Protein AF-0000000087419014 (afdb_homodimer)

Secondary structure (DSSP, 8-state):
----------TTTHHHHHHHHHHHHHHHHHHHHHHHHHHHHHTTT-HHHHHHHHHHIIIIIIHHHHHHHHHHHHHHHHHT-/----------TTTHHHHHHHHHHHHHHHHHHHHHHHHHHHHHHTT-HHHHHHHHHHIIIIIIHHHHHHHHHHHHHHHHHT-

Sequence (162 aa):
MSLEQDLPPSSHEERPEILRRLAHEIKSHLGVVTMGMQALKLVREDPDEFAEIHKSIEKEGVEPLKAIVAQIVDLALSETDMSLEQDLPPSSHEERPEILRRLAHEIKSHLGVVTMGMQALKLVREDPDEFAEIHKSIEKEGVEPLKAIVAQIVDLALSETD

Radius of gyration: 20.66 Å; Cα contacts (8 Å, |Δi|>4): 130; chains: 2; bounding box: 50×68×43 Å

pLDDT: mean 83.28, std 19.82, range [31.19, 98.38]

Organism: NCBI:txid2527985

Nearest PDB structures (foldseek):
  6fbv-assembly1_D  TM=4.326E-01  e=8.475E+00  Mycobacterium tuberculosis H37Rv
  6fbv-assembly1_D  TM=4.323E-01  e=5.334E+00  Mycobacterium tuberculosis H37Rv

Foldseek 3Di:
DPPPVPPDPPLPVCVVVVVVVLVVQLVVLVVLLVVLVVVLVVCVPPVVVNVVSVVCNVPRRVVVNVVSVVVVVVSVVVVVD/DPPPVPPDPPPVVCVVVVVVVLVVQLVVLVVLLVVLVVVLVVCVPPVVVNVVSVVCNVPRRVVVNVVSVVVNVVSVVVVVD

Structure (mmCIF, N/CA/C/O backbone):
data_AF-0000000087419014-model_v1
#
loop_
_entity.id
_entity.type
_entity.pdbx_description
1 polymer 'Signal transduction histidine kinase dimerisation/phosphoacceptor domain-containing protein'
#
loop_
_atom_site.group_PDB
_atom_site.id
_atom_site.type_symbol
_atom_site.label_atom_id
_atom_site.label_alt_id
_atom_site.label_comp_id
_atom_site.label_asym_id
_atom_site.label_entity_id
_atom_site.label_seq_id
_atom_site.pdbx_PDB_ins_code
_atom_site.Cartn_x
_atom_site.Cartn_y
_atom_site.Cartn_z
_atom_site.occupancy
_atom_site.B_iso_or_equiv
_atom_site.auth_seq_id
_atom_site.auth_comp_id
_atom_site.auth_asym_id
_atom_site.auth_atom_id
_atom_site.pdbx_PDB_model_num
ATOM 1 N N . MET A 1 1 ? -26.766 34.781 27.75 1 31.19 1 MET A N 1
ATOM 2 C CA . MET A 1 1 ? -26.328 33.469 27.266 1 31.19 1 MET A CA 1
ATOM 3 C C . MET A 1 1 ? -25.234 33.625 26.203 1 31.19 1 MET A C 1
ATOM 5 O O . MET A 1 1 ? -25.453 34.25 25.172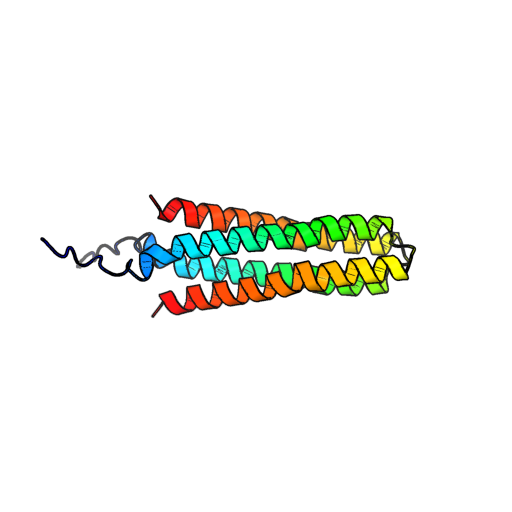 1 31.19 1 MET A O 1
ATOM 9 N N . SER A 1 2 ? -23.938 33.781 26.484 1 35.72 2 SER A N 1
ATOM 10 C CA . SER A 1 2 ? -22.797 34.156 25.672 1 35.72 2 SER A CA 1
ATOM 11 C C . SER A 1 2 ? -22.547 33.188 24.547 1 35.72 2 SER A C 1
ATOM 13 O O . SER A 1 2 ? -22.391 31.984 24.781 1 35.72 2 SER A O 1
ATOM 15 N N . LEU A 1 3 ? -23.156 33.344 23.359 1 35.12 3 LEU A N 1
ATOM 16 C CA . LEU A 1 3 ? -22.984 32.594 22.109 1 35.12 3 LEU A CA 1
ATOM 17 C C . LEU A 1 3 ? -21.5 32.406 21.797 1 35.12 3 LEU A C 1
ATOM 19 O O . LEU A 1 3 ? -20.859 33.344 21.281 1 35.12 3 LEU A O 1
ATOM 23 N N . GLU A 1 4 ? -20.734 31.953 22.719 1 41 4 GLU A N 1
ATOM 24 C CA . GLU A 1 4 ? -19.375 31.594 22.328 1 41 4 GLU A CA 1
ATOM 25 C C . GLU A 1 4 ? -19.344 30.969 20.938 1 41 4 GLU A C 1
ATOM 27 O O . GLU A 1 4 ? -20.047 29.984 20.688 1 41 4 GLU A O 1
ATOM 32 N N . GLN A 1 5 ? -19.297 31.719 19.891 1 41.72 5 GLN A N 1
ATOM 33 C CA . GLN A 1 5 ? -19.094 31.359 18.5 1 41.72 5 GLN A CA 1
ATOM 34 C C . GLN A 1 5 ? -18.062 30.234 18.359 1 41.72 5 GLN A C 1
ATOM 36 O O . GLN A 1 5 ? -16.938 30.359 18.844 1 41.72 5 GLN A O 1
ATOM 41 N N . ASP A 1 6 ? -18.422 29.047 18.719 1 39.19 6 ASP A N 1
ATOM 42 C CA . ASP A 1 6 ? -17.578 27.906 18.359 1 39.19 6 ASP A CA 1
ATOM 43 C C . ASP A 1 6 ? -16.859 28.141 17.047 1 39.19 6 ASP A C 1
ATOM 45 O O . ASP A 1 6 ? -17.5 28.234 15.984 1 39.19 6 ASP A O 1
ATOM 49 N N . LEU A 1 7 ? -15.875 29 16.938 1 45.31 7 LEU A N 1
ATOM 50 C CA . LEU A 1 7 ? -15.031 29.156 15.758 1 45.31 7 LEU A CA 1
ATOM 51 C C . LEU A 1 7 ? -14.789 27.812 15.07 1 45.31 7 LEU A C 1
ATOM 53 O O . LEU A 1 7 ? -14.539 26.812 15.742 1 45.31 7 LEU A O 1
ATOM 57 N N . PRO A 1 8 ? -15.195 27.562 13.828 1 48.34 8 PRO A N 1
ATOM 58 C CA . PRO A 1 8 ? -14.93 26.344 13.07 1 48.34 8 PRO A CA 1
ATOM 59 C C . PRO A 1 8 ? -13.516 25.812 13.289 1 48.34 8 PRO A C 1
ATOM 61 O O . PRO A 1 8 ? -12.578 26.594 13.469 1 48.34 8 PRO A O 1
ATOM 64 N N . PRO A 1 9 ? -13.352 24.625 13.992 1 47.72 9 PRO A N 1
ATOM 65 C CA . PRO A 1 9 ? -11.953 24.234 14.172 1 47.72 9 PRO A CA 1
ATOM 66 C C . PRO A 1 9 ? -11.047 24.734 13.047 1 47.72 9 PRO A C 1
ATOM 68 O O . PRO A 1 9 ? -11.445 24.719 11.875 1 47.72 9 PRO A O 1
ATOM 71 N N . SER A 1 10 ? -10.195 25.578 13.172 1 47.81 10 SER A N 1
ATOM 72 C CA . SER A 1 10 ? -9.281 26.109 12.164 1 47.81 10 SER A CA 1
ATOM 73 C C . SER A 1 10 ? -8.711 24.984 11.297 1 47.81 10 SER A C 1
ATOM 75 O O . SER A 1 10 ? -8.555 23.859 11.758 1 47.81 10 SER A O 1
ATOM 77 N N . SER A 1 11 ? -8.852 25.047 9.875 1 53.09 11 SER A N 1
ATOM 78 C CA . SER A 1 11 ? -8.391 24.203 8.789 1 53.09 11 SER A CA 1
ATOM 79 C C . SER A 1 11 ? -7.145 23.422 9.195 1 53.09 11 SER A C 1
ATOM 81 O O . SER A 1 11 ? -6.965 22.266 8.781 1 53.09 11 SER A O 1
ATOM 83 N N . HIS A 1 12 ? -6.414 23.969 10.148 1 55.81 12 HIS A N 1
ATOM 84 C CA . HIS A 1 12 ? -5.113 23.438 10.547 1 55.81 12 HIS A CA 1
ATOM 85 C C . HIS A 1 12 ? -5.266 22.281 11.539 1 55.81 12 HIS A C 1
ATOM 87 O O . HIS A 1 12 ? -4.43 21.391 11.578 1 55.81 12 HIS A O 1
ATOM 93 N N . GLU A 1 13 ? -6.23 22.391 12.477 1 54.47 13 GLU A N 1
ATOM 94 C CA . GLU A 1 13 ? -6.371 21.453 13.586 1 54.47 13 GLU A CA 1
ATOM 95 C C . GLU A 1 13 ? -6.852 20.094 13.102 1 54.47 13 GLU A C 1
ATOM 97 O O . GLU A 1 13 ? -6.586 19.062 13.742 1 54.47 13 GLU A O 1
ATOM 102 N N . GLU A 1 14 ? -7.465 20.062 11.93 1 62.97 14 GLU A N 1
ATOM 103 C CA . GLU A 1 14 ? -8.148 18.859 11.477 1 62.97 14 GLU A CA 1
ATOM 104 C C . GLU A 1 14 ? -7.219 17.969 10.656 1 62.97 14 GLU A C 1
ATOM 106 O O . GLU A 1 14 ? -7.441 16.766 10.547 1 62.97 14 GLU A O 1
ATOM 111 N N . ARG A 1 15 ? -6.016 18.531 10.523 1 74.38 15 ARG A N 1
ATOM 112 C CA . ARG A 1 15 ? -5.168 17.875 9.539 1 74.38 15 ARG A CA 1
ATOM 113 C C . ARG A 1 15 ? -4.484 16.641 10.133 1 74.38 15 ARG A C 1
ATOM 115 O O . ARG A 1 15 ? -4.465 15.578 9.523 1 74.38 15 ARG A O 1
ATOM 122 N N . PRO A 1 16 ? -4.145 16.797 11.547 1 75.62 16 PRO A N 1
ATOM 123 C CA . PRO A 1 16 ? -3.537 15.594 12.125 1 75.62 16 PRO A CA 1
ATOM 124 C C . PRO A 1 16 ? -4.527 14.438 12.266 1 75.62 16 PRO A C 1
ATOM 126 O O . PRO A 1 16 ? -4.156 13.273 12.07 1 75.62 16 PRO A O 1
ATOM 129 N N . GLU A 1 17 ? -5.699 14.836 12.484 1 82.5 17 GLU A N 1
ATOM 130 C CA . GLU A 1 17 ? -6.699 13.781 12.633 1 82.5 17 GLU A CA 1
ATOM 131 C C . GLU A 1 17 ? -6.996 13.109 11.297 1 82.5 17 GLU A C 1
ATOM 133 O O . GLU A 1 17 ? -7.172 11.891 11.234 1 82.5 17 GLU A O 1
ATOM 138 N N . ILE A 1 18 ? -7.02 13.914 10.273 1 83.56 18 ILE A N 1
ATOM 139 C CA . ILE A 1 18 ? -7.266 13.383 8.945 1 83.56 18 ILE A CA 1
ATOM 140 C C . ILE A 1 18 ? -6.121 12.453 8.539 1 83.56 18 ILE A C 1
ATOM 142 O O . ILE A 1 18 ? -6.352 11.367 8 1 83.56 18 ILE A O 1
ATOM 146 N N . LEU A 1 19 ? -5.027 12.844 8.844 1 82.38 19 LEU A N 1
ATOM 147 C CA . LEU A 1 19 ? -3.855 12.047 8.508 1 82.38 19 LEU A CA 1
ATOM 148 C C . LEU A 1 19 ? -3.85 10.734 9.281 1 82.38 19 LEU A C 1
ATOM 150 O O . LEU A 1 19 ? -3.477 9.688 8.75 1 82.38 19 LEU A O 1
ATOM 154 N N . ARG A 1 20 ? -4.211 10.75 10.477 1 86.5 20 ARG A N 1
ATOM 155 C CA . ARG A 1 20 ? -4.297 9.539 11.297 1 86.5 20 ARG A CA 1
ATOM 156 C C . ARG A 1 20 ? -5.328 8.57 10.727 1 86.5 20 ARG A C 1
ATOM 158 O O . ARG A 1 20 ? -5.086 7.363 10.672 1 86.5 20 ARG A O 1
ATOM 165 N N . ARG A 1 21 ? -6.355 9.078 10.328 1 90.25 21 ARG A N 1
ATOM 166 C CA . ARG A 1 21 ? -7.406 8.25 9.734 1 90.25 21 ARG A CA 1
ATOM 167 C C . ARG A 1 21 ? -6.93 7.613 8.438 1 90.25 21 ARG A C 1
ATOM 169 O O . ARG A 1 21 ? -7.133 6.418 8.219 1 90.25 21 ARG A O 1
ATOM 176 N N . LEU A 1 22 ? -6.363 8.43 7.629 1 89.12 22 LEU A N 1
ATOM 177 C CA . LEU A 1 22 ? -5.867 7.914 6.359 1 89.12 22 LEU A CA 1
ATOM 178 C C . LEU A 1 22 ? -4.793 6.855 6.586 1 89.12 22 LEU A C 1
ATOM 180 O O . LEU A 1 22 ? -4.758 5.836 5.891 1 89.12 22 LEU A O 1
ATOM 184 N N . ALA A 1 23 ? -3.924 7.031 7.527 1 88.56 23 ALA A N 1
ATOM 185 C CA . ALA A 1 23 ? -2.891 6.055 7.867 1 88.56 23 ALA A CA 1
ATOM 186 C C . ALA A 1 23 ? -3.508 4.738 8.328 1 88.56 23 ALA A C 1
ATOM 188 O O . ALA A 1 23 ? -3.035 3.662 7.957 1 88.56 23 ALA A O 1
ATOM 189 N N . HIS A 1 24 ? -4.586 4.824 9.195 1 91.19 24 HIS A N 1
ATOM 190 C CA . HIS A 1 24 ? -5.297 3.631 9.641 1 91.19 24 HIS A CA 1
ATOM 191 C C . HIS A 1 24 ? -5.953 2.904 8.477 1 91.19 24 HIS A C 1
ATOM 193 O O . HIS A 1 24 ? -5.922 1.674 8.406 1 91.19 24 HIS A O 1
ATOM 199 N N . GLU A 1 25 ? -6.445 3.641 7.508 1 95.12 25 GLU A N 1
ATOM 200 C CA . GLU A 1 25 ? -7.051 3.043 6.32 1 95.12 25 GLU A CA 1
ATOM 201 C C . GLU A 1 25 ? -6.004 2.344 5.457 1 95.12 25 GLU A C 1
ATOM 203 O O . GLU A 1 25 ? -6.234 1.237 4.965 1 95.12 25 GLU A O 1
ATOM 208 N N . ILE A 1 26 ? -4.918 3.018 5.289 1 94.62 26 ILE A N 1
ATOM 209 C CA . ILE A 1 26 ? -3.832 2.426 4.516 1 94.62 26 ILE A CA 1
ATOM 210 C C . ILE A 1 26 ? -3.395 1.114 5.164 1 94.62 26 ILE A C 1
ATOM 212 O O . ILE A 1 26 ? -3.188 0.113 4.477 1 94.62 26 ILE A O 1
ATOM 216 N N . LYS A 1 27 ? -3.293 1.101 6.484 1 94.19 27 LYS A N 1
ATOM 217 C CA . LYS A 1 27 ? -2.893 -0.104 7.207 1 94.19 27 LYS A CA 1
ATOM 218 C C . LYS A 1 27 ? -3.848 -1.26 6.918 1 94.19 27 LYS A C 1
ATOM 220 O O . LYS A 1 27 ? -3.414 -2.393 6.707 1 94.19 27 LYS A O 1
ATOM 225 N N . SER A 1 28 ? -5.035 -0.99 6.965 1 96 28 SER A N 1
ATOM 226 C CA . SER A 1 28 ? -6.035 -2.027 6.738 1 96 28 SER A CA 1
ATOM 227 C C . SER A 1 28 ? -5.926 -2.602 5.328 1 96 28 SER A C 1
ATOM 229 O O . SER A 1 28 ? -5.945 -3.822 5.148 1 96 28 SER A O 1
ATOM 231 N N . HIS A 1 29 ? -5.777 -1.8 4.324 1 97.12 29 HIS A N 1
ATOM 232 C CA . HIS A 1 29 ? -5.691 -2.275 2.947 1 97.12 29 HIS A CA 1
ATOM 233 C C . HIS A 1 29 ? -4.355 -2.969 2.689 1 97.12 29 HIS A C 1
ATOM 235 O O . HIS A 1 29 ? -4.289 -3.92 1.908 1 97.12 29 HIS A O 1
ATOM 241 N N . LEU A 1 30 ? -3.387 -2.463 3.342 1 97 30 LEU A N 1
ATOM 242 C CA . LEU A 1 30 ? -2.102 -3.148 3.258 1 97 30 LEU A CA 1
ATOM 243 C C . LEU A 1 30 ? -2.193 -4.547 3.855 1 97 30 LEU A C 1
ATOM 245 O O . LEU A 1 30 ? -1.543 -5.477 3.371 1 97 30 LEU A O 1
ATOM 249 N N . GLY A 1 31 ? -2.975 -4.715 4.914 1 97.44 31 GLY A N 1
ATOM 250 C CA . GLY A 1 31 ? -3.248 -6.035 5.461 1 97.44 31 GLY A CA 1
ATOM 251 C C . GLY A 1 31 ? -3.861 -6.984 4.445 1 97.44 31 GLY A C 1
ATOM 252 O O . GLY A 1 31 ? -3.498 -8.164 4.391 1 97.44 31 GLY A O 1
ATOM 253 N N . VAL A 1 32 ? -4.781 -6.508 3.705 1 97.88 32 VAL A N 1
ATOM 254 C CA . VAL A 1 32 ? -5.41 -7.293 2.65 1 97.88 32 VAL A CA 1
ATOM 255 C C . VAL A 1 32 ? -4.352 -7.77 1.658 1 97.88 32 VAL A C 1
ATOM 257 O O . VAL A 1 32 ? -4.348 -8.938 1.26 1 97.88 32 VAL A O 1
ATOM 260 N N . VAL A 1 33 ? -3.461 -6.852 1.213 1 98.31 33 VAL A N 1
ATOM 261 C CA . VAL A 1 33 ? -2.404 -7.199 0.268 1 98.31 33 VAL A CA 1
ATOM 262 C C . VAL A 1 33 ? -1.508 -8.281 0.87 1 98.31 33 VAL A C 1
ATOM 264 O O . VAL A 1 33 ? -1.219 -9.289 0.222 1 98.31 33 VAL A O 1
ATOM 267 N N . THR A 1 34 ? -1.12 -8.07 2.135 1 97.88 34 THR A N 1
ATOM 268 C CA . THR A 1 34 ? -0.225 -8.992 2.826 1 97.88 34 THR A CA 1
ATOM 269 C C . THR A 1 34 ? -0.85 -10.383 2.93 1 97.88 34 THR A C 1
ATOM 271 O O . THR A 1 34 ? -0.224 -11.383 2.564 1 97.88 34 THR A O 1
ATOM 274 N N . MET A 1 35 ? -2.049 -10.453 3.42 1 98.06 35 MET A N 1
ATOM 275 C CA . MET A 1 35 ? -2.744 -11.734 3.557 1 98.06 35 MET A CA 1
ATOM 276 C C . MET A 1 35 ? -2.986 -12.367 2.193 1 98.06 35 MET A C 1
ATOM 278 O O . MET A 1 35 ? -2.855 -13.586 2.041 1 98.06 35 MET A O 1
ATOM 282 N N . GLY A 1 36 ? -3.377 -11.555 1.213 1 98.25 36 GLY A N 1
ATOM 283 C CA . GLY A 1 36 ? -3.58 -12.047 -0.14 1 98.25 36 GLY A CA 1
ATOM 284 C C . GLY A 1 36 ? -2.328 -12.648 -0.752 1 98.25 36 GLY A C 1
ATOM 285 O O . GLY A 1 36 ? -2.387 -13.695 -1.405 1 98.25 36 GLY A O 1
ATOM 286 N N . MET A 1 37 ? -1.228 -11.977 -0.538 1 97.88 37 MET A N 1
ATOM 287 C CA . MET A 1 37 ? 0.047 -12.469 -1.05 1 97.88 37 MET A CA 1
ATOM 288 C C . MET A 1 37 ? 0.372 -13.844 -0.462 1 97.88 37 MET A C 1
ATOM 290 O O . MET A 1 37 ? 0.851 -14.727 -1.171 1 97.88 37 MET A O 1
ATOM 294 N N . GLN A 1 38 ? 0.124 -14.039 0.781 1 97.5 38 GLN A N 1
ATOM 295 C CA . GLN A 1 38 ? 0.348 -15.336 1.415 1 97.5 38 GLN A CA 1
ATOM 296 C C . GLN A 1 38 ? -0.59 -16.391 0.845 1 97.5 38 GLN A C 1
ATOM 298 O O . GLN A 1 38 ? -0.175 -17.531 0.595 1 97.5 38 GLN A O 1
ATOM 303 N N . ALA A 1 39 ? -1.81 -16.062 0.624 1 98 39 ALA A N 1
ATOM 304 C CA . ALA A 1 39 ? -2.807 -16.984 0.063 1 98 39 ALA A CA 1
ATOM 305 C C . ALA A 1 39 ? -2.43 -17.406 -1.354 1 98 39 ALA A C 1
ATOM 307 O O . ALA A 1 39 ? -2.633 -18.547 -1.742 1 98 39 ALA A O 1
ATOM 308 N N . LEU A 1 40 ? -1.855 -16.453 -2.121 1 97.62 40 LEU A N 1
ATOM 309 C CA . LEU A 1 40 ? -1.483 -16.75 -3.502 1 97.62 40 LEU A CA 1
ATOM 310 C C . LEU A 1 40 ? -0.47 -17.875 -3.568 1 97.62 40 LEU A C 1
ATOM 312 O O . LEU A 1 40 ? -0.518 -18.703 -4.48 1 97.62 40 LEU A O 1
ATOM 316 N N . LYS A 1 41 ? 0.425 -17.844 -2.605 1 95.94 41 LYS A N 1
ATOM 317 C CA . LYS A 1 41 ? 1.407 -18.922 -2.551 1 95.94 41 LYS A CA 1
ATOM 318 C C . LYS A 1 41 ? 0.727 -20.281 -2.406 1 95.94 41 LYS A C 1
ATOM 320 O O . LYS A 1 41 ? 1.14 -21.266 -3.035 1 95.94 41 LYS A O 1
ATOM 325 N N . LEU A 1 42 ? -0.319 -20.312 -1.696 1 95.56 42 LEU A N 1
ATOM 326 C CA . LEU A 1 42 ? -1.002 -21.562 -1.355 1 95.56 42 LEU A CA 1
ATOM 327 C C . LEU A 1 42 ? -1.831 -22.062 -2.531 1 95.56 42 LEU A C 1
ATOM 329 O O . LEU A 1 42 ? -2.039 -23.281 -2.676 1 95.56 42 LEU A O 1
ATOM 333 N N . VAL A 1 43 ? -2.27 -21.172 -3.381 1 96.12 43 VAL A N 1
ATOM 334 C CA . VAL A 1 43 ? -3.213 -21.562 -4.422 1 96.12 43 VAL A CA 1
ATOM 335 C C . VAL A 1 43 ? -2.559 -21.422 -5.793 1 96.12 43 VAL A C 1
ATOM 337 O O . VAL A 1 43 ? -3.246 -21.406 -6.816 1 96.12 43 VAL A O 1
ATOM 340 N N . ARG A 1 44 ? -1.324 -21.219 -5.832 1 94.62 44 ARG A N 1
ATOM 341 C CA . ARG A 1 44 ? -0.588 -20.906 -7.051 1 94.62 44 ARG A CA 1
ATOM 342 C C . ARG A 1 44 ? -0.961 -21.859 -8.18 1 94.62 44 ARG A C 1
ATOM 344 O O . ARG A 1 44 ? -1.082 -21.453 -9.336 1 94.62 44 ARG A O 1
ATOM 351 N N . GLU A 1 45 ? -1.234 -23.125 -7.84 1 93.62 45 GLU A N 1
ATOM 352 C CA . GLU A 1 45 ? -1.429 -24.156 -8.859 1 93.62 45 GLU A CA 1
ATOM 353 C C . GLU A 1 45 ? -2.904 -24.312 -9.211 1 93.62 45 GLU A C 1
ATOM 355 O O . GLU A 1 45 ? -3.256 -25.094 -10.102 1 93.62 45 GLU A O 1
ATOM 360 N N . ASP A 1 46 ? -3.814 -23.625 -8.602 1 96.06 46 ASP A N 1
ATOM 361 C CA . ASP A 1 46 ? -5.238 -23.594 -8.922 1 96.06 46 ASP A CA 1
ATOM 362 C C . ASP A 1 46 ? -5.613 -22.281 -9.609 1 96.06 46 ASP A C 1
ATOM 364 O O . ASP A 1 46 ? -5.848 -21.266 -8.945 1 96.06 46 ASP A O 1
ATOM 368 N N . PRO A 1 47 ? -5.762 -22.312 -10.867 1 95.38 47 PRO A N 1
ATOM 369 C CA . PRO A 1 47 ? -5.926 -21.078 -11.633 1 95.38 47 PRO A CA 1
ATOM 370 C C . PRO A 1 47 ? -7.168 -20.281 -11.219 1 95.38 47 PRO A C 1
ATOM 372 O O . PRO A 1 47 ? -7.148 -19.047 -11.219 1 95.38 47 PRO A O 1
ATOM 375 N N . ASP A 1 48 ? -8.195 -20.938 -10.922 1 97.25 48 ASP A N 1
ATOM 376 C CA . ASP A 1 48 ? -9.43 -20.25 -10.57 1 97.25 48 ASP A CA 1
ATOM 377 C C . ASP A 1 48 ? -9.297 -19.562 -9.203 1 97.25 48 ASP A C 1
ATOM 379 O O . ASP A 1 48 ? -9.641 -18.391 -9.062 1 97.25 48 ASP A O 1
ATOM 383 N N . GLU A 1 49 ? -8.781 -20.281 -8.242 1 97.56 49 GLU A N 1
ATOM 384 C CA . GLU A 1 49 ? -8.594 -19.703 -6.922 1 97.56 49 GLU A CA 1
ATOM 385 C C . GLU A 1 49 ? -7.555 -18.578 -6.953 1 97.56 49 GLU A C 1
ATOM 387 O O . GLU A 1 49 ? -7.715 -17.562 -6.289 1 97.56 49 GLU A O 1
ATOM 392 N N . PHE A 1 50 ? -6.535 -18.875 -7.758 1 97.88 50 PHE A N 1
ATOM 393 C CA . PHE A 1 50 ? -5.492 -17.859 -7.918 1 97.88 50 PHE A CA 1
ATOM 394 C C . PHE A 1 50 ? -6.078 -16.562 -8.453 1 97.88 50 PHE A C 1
ATOM 396 O O . PHE A 1 50 ? -5.809 -15.484 -7.914 1 97.88 50 PHE A O 1
ATOM 403 N N . ALA A 1 51 ? -6.898 -16.625 -9.445 1 97.56 51 ALA A N 1
ATOM 404 C CA . ALA A 1 51 ? -7.496 -15.445 -10.07 1 97.56 51 ALA A CA 1
ATOM 405 C C . ALA A 1 51 ? -8.391 -14.695 -9.086 1 97.56 51 ALA A C 1
ATOM 407 O O . ALA A 1 51 ? -8.422 -13.461 -9.078 1 97.56 51 ALA A O 1
ATOM 408 N N . GLU A 1 52 ? -9.07 -15.43 -8.289 1 97.94 52 GLU A N 1
ATOM 409 C CA . GLU A 1 52 ? -9.977 -14.82 -7.312 1 97.94 52 GLU A CA 1
ATOM 410 C C . GLU A 1 52 ? -9.203 -14.039 -6.254 1 97.94 52 GLU A C 1
ATOM 412 O O . GLU A 1 52 ? -9.555 -12.906 -5.938 1 97.94 52 GLU A O 1
ATOM 417 N N . ILE A 1 53 ? -8.188 -14.703 -5.727 1 98.19 53 ILE A N 1
ATOM 418 C CA . ILE A 1 53 ? -7.375 -14.047 -4.707 1 98.19 53 ILE A CA 1
ATOM 419 C C . ILE A 1 53 ? -6.648 -12.852 -5.32 1 98.19 53 ILE A C 1
ATOM 421 O O . ILE A 1 53 ? -6.582 -11.781 -4.711 1 98.19 53 ILE A O 1
ATOM 425 N N . HIS A 1 54 ? -6.102 -13.031 -6.508 1 98.19 54 HIS A N 1
ATOM 426 C CA . HIS A 1 54 ? -5.426 -11.953 -7.227 1 98.19 54 HIS A CA 1
ATOM 427 C C . HIS A 1 54 ? -6.34 -10.75 -7.402 1 98.19 54 HIS A C 1
ATOM 429 O O . HIS A 1 54 ? -5.941 -9.617 -7.121 1 98.19 54 HIS A O 1
ATOM 435 N N . LYS A 1 55 ? -7.516 -11 -7.793 1 98.06 55 LYS A N 1
ATOM 436 C CA . LYS A 1 55 ? -8.508 -9.945 -8 1 98.06 55 LYS A CA 1
ATOM 437 C C . LYS A 1 55 ? -8.852 -9.25 -6.688 1 98.06 55 LYS A C 1
ATOM 439 O O . LYS A 1 55 ? -9.008 -8.023 -6.648 1 98.06 55 LYS A O 1
ATOM 444 N N . SER A 1 56 ? -8.992 -10 -5.672 1 98.12 56 SER A N 1
ATOM 445 C CA . SER A 1 56 ? -9.32 -9.422 -4.371 1 98.12 56 SER A CA 1
ATOM 446 C C . SER A 1 56 ? -8.203 -8.508 -3.877 1 98.12 56 SER A C 1
ATOM 448 O O . SER A 1 56 ? -8.469 -7.441 -3.314 1 98.12 56 SER A O 1
ATOM 450 N N . ILE A 1 57 ? -6.941 -8.977 -4.082 1 98.38 57 ILE A N 1
ATOM 451 C CA . ILE A 1 57 ? -5.797 -8.141 -3.723 1 98.38 57 ILE A CA 1
ATOM 452 C C . ILE A 1 57 ? -5.863 -6.824 -4.484 1 98.38 57 ILE A C 1
ATOM 454 O O . ILE A 1 57 ? -5.676 -5.754 -3.9 1 98.38 57 ILE A O 1
ATOM 458 N N . GLU A 1 58 ? -6.18 -6.855 -5.758 1 97.81 58 GLU A N 1
ATOM 459 C CA . GLU A 1 58 ? -6.238 -5.656 -6.59 1 97.81 58 GLU A CA 1
ATOM 460 C C . GLU A 1 58 ? -7.383 -4.742 -6.16 1 97.81 58 GLU A C 1
ATOM 462 O O . GLU A 1 58 ? -7.172 -3.557 -5.902 1 97.81 58 GLU A O 1
ATOM 467 N N . LYS A 1 59 ? -8.539 -5.27 -5.965 1 98.06 59 LYS A N 1
ATOM 468 C CA . LYS A 1 59 ? -9.75 -4.488 -5.75 1 98.06 59 LYS A CA 1
ATOM 469 C C . LYS A 1 59 ? -9.844 -4.004 -4.305 1 98.06 59 LYS A C 1
ATOM 471 O O . LYS A 1 59 ? -10.312 -2.893 -4.047 1 98.06 59 LYS A O 1
ATOM 476 N N . GLU A 1 60 ? -9.414 -4.82 -3.395 1 98 60 GLU A N 1
ATOM 477 C CA . GLU A 1 60 ? -9.633 -4.523 -1.98 1 98 60 GLU A CA 1
ATOM 478 C C . GLU A 1 60 ? -8.344 -4.039 -1.317 1 98 60 GLU A C 1
ATOM 480 O O . GLU A 1 60 ? -8.375 -3.49 -0.213 1 98 60 GLU A O 1
ATOM 485 N N . GLY A 1 61 ? -7.25 -4.254 -1.947 1 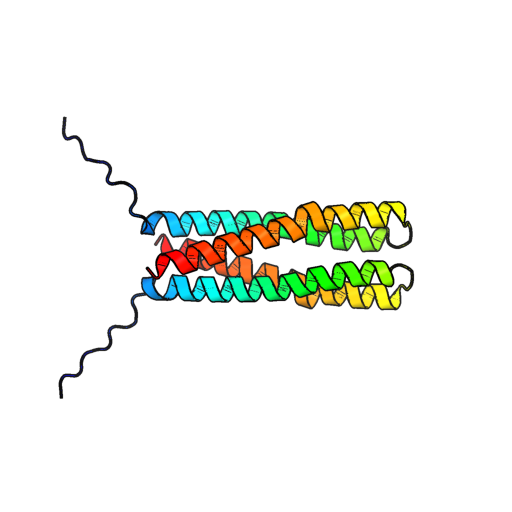97.88 61 GLY A N 1
ATOM 486 C CA . GLY A 1 61 ? -5.965 -3.836 -1.418 1 97.88 61 GLY A CA 1
ATOM 487 C C . GLY A 1 61 ? -5.348 -2.684 -2.189 1 97.88 61 GLY A C 1
ATOM 488 O O . GLY A 1 61 ? -5.367 -1.54 -1.727 1 97.88 61 GLY A O 1
ATOM 489 N N . VAL A 1 62 ? -4.992 -2.893 -3.477 1 97.5 62 VAL A N 1
ATOM 490 C CA . VAL A 1 62 ? -4.141 -2.004 -4.262 1 97.5 62 VAL A CA 1
ATOM 491 C C . VAL A 1 62 ? -4.934 -0.765 -4.676 1 97.5 62 VAL A C 1
ATOM 493 O O . VAL A 1 62 ? -4.48 0.364 -4.473 1 97.5 62 VAL A O 1
ATOM 496 N N . GLU A 1 63 ? -6.133 -0.927 -5.234 1 97.5 63 GLU A N 1
ATOM 497 C CA . GLU A 1 63 ? -6.906 0.189 -5.77 1 97.5 63 GLU A CA 1
ATOM 498 C C . GLU A 1 63 ? -7.281 1.18 -4.672 1 97.5 63 GLU A C 1
ATOM 500 O O . GLU A 1 63 ? -7.07 2.385 -4.82 1 97.5 63 GLU A O 1
ATOM 505 N N . PRO A 1 64 ? -7.781 0.696 -3.535 1 97.44 64 PRO A N 1
ATOM 506 C CA . PRO A 1 64 ? -8.07 1.647 -2.459 1 97.44 64 PRO A CA 1
ATOM 507 C C . PRO A 1 64 ? -6.816 2.361 -1.951 1 97.44 64 PRO A C 1
ATOM 509 O O . PRO A 1 64 ? -6.871 3.547 -1.618 1 97.44 64 PRO A O 1
ATOM 512 N N . LEU A 1 65 ? -5.699 1.656 -1.847 1 96.56 65 LEU A N 1
ATOM 513 C CA . LEU A 1 65 ? -4.445 2.271 -1.425 1 96.56 65 LEU A CA 1
ATOM 514 C C . LEU A 1 65 ? -4.051 3.402 -2.369 1 96.56 65 LEU A C 1
ATOM 516 O O . LEU A 1 65 ? -3.65 4.48 -1.921 1 96.56 65 LEU A O 1
ATOM 520 N N . LYS A 1 66 ? -4.172 3.262 -3.633 1 96.06 66 LYS A N 1
ATOM 521 C CA . LYS A 1 66 ? -3.863 4.289 -4.625 1 96.06 66 LYS A CA 1
ATOM 522 C C . LYS A 1 66 ? -4.746 5.52 -4.438 1 96.06 66 LYS A C 1
ATOM 524 O O . LYS A 1 66 ? -4.273 6.652 -4.539 1 96.06 66 LYS A O 1
ATOM 529 N N . ALA A 1 67 ? -5.977 5.27 -4.168 1 95.38 67 ALA A N 1
ATOM 530 C CA . ALA A 1 67 ? -6.93 6.359 -3.979 1 95.38 67 ALA A CA 1
ATOM 531 C C . ALA A 1 67 ? -6.586 7.176 -2.734 1 95.38 67 ALA A C 1
ATOM 533 O O . ALA A 1 67 ? -6.66 8.406 -2.75 1 95.38 67 ALA A O 1
ATOM 534 N N . ILE A 1 68 ? -6.27 6.453 -1.652 1 93.62 68 ILE A N 1
ATOM 535 C CA . ILE A 1 68 ? -5.938 7.121 -0.4 1 93.62 68 ILE A CA 1
ATOM 536 C C . ILE A 1 68 ? -4.688 7.977 -0.586 1 93.62 68 ILE A C 1
ATOM 538 O O . ILE A 1 68 ? -4.629 9.117 -0.121 1 93.62 68 ILE A O 1
ATOM 542 N N . VAL A 1 69 ? -3.682 7.445 -1.195 1 91.5 69 VAL A N 1
ATOM 543 C CA . VAL A 1 69 ? -2.439 8.172 -1.445 1 91.5 69 VAL A CA 1
ATOM 544 C C . VAL A 1 69 ? -2.729 9.43 -2.26 1 91.5 69 VAL A C 1
ATOM 546 O O . VAL A 1 69 ? -2.188 10.5 -1.974 1 91.5 69 VAL A O 1
ATOM 549 N N . ALA A 1 70 ? -3.551 9.336 -3.295 1 90.56 70 ALA A N 1
ATOM 550 C CA . ALA A 1 70 ? -3.947 10.492 -4.098 1 90.56 70 ALA A CA 1
ATOM 551 C C . ALA A 1 70 ? -4.609 11.562 -3.23 1 90.56 70 ALA A C 1
ATOM 553 O O . ALA A 1 70 ? -4.355 12.75 -3.402 1 90.56 70 ALA A O 1
ATOM 554 N N . GLN A 1 71 ? -5.395 11.18 -2.238 1 88.25 71 GLN A N 1
ATOM 555 C CA . GLN A 1 71 ? -6.062 12.094 -1.32 1 88.25 71 GLN A CA 1
ATOM 556 C C . GLN A 1 71 ? -5.055 12.82 -0.431 1 88.25 71 GLN A C 1
ATOM 558 O O . GLN A 1 71 ? -5.195 14.016 -0.169 1 88.25 71 GLN A O 1
ATOM 563 N N . ILE A 1 72 ? -4.102 12.023 0.054 1 84.75 72 ILE A N 1
ATOM 564 C CA . ILE A 1 72 ? -3.072 12.594 0.917 1 84.75 72 ILE A CA 1
ATOM 565 C C . ILE A 1 72 ? -2.287 13.656 0.154 1 84.75 72 ILE A C 1
ATOM 567 O O . ILE A 1 72 ? -2 14.734 0.69 1 84.75 72 ILE A O 1
ATOM 571 N N . VAL A 1 73 ? -1.912 13.398 -1.083 1 83.69 73 VAL A N 1
ATOM 572 C CA . VAL A 1 73 ? -1.181 14.344 -1.921 1 83.69 73 VAL A CA 1
ATOM 573 C C . VAL A 1 73 ? -2.006 15.617 -2.107 1 83.69 73 VAL A C 1
ATOM 575 O O . VAL A 1 73 ? -1.48 16.719 -1.989 1 83.69 73 VAL A O 1
ATOM 578 N N . ASP A 1 74 ? -3.221 15.453 -2.34 1 84.25 74 ASP A N 1
ATOM 579 C CA . ASP A 1 74 ? -4.109 16.594 -2.531 1 84.25 74 ASP A CA 1
ATOM 580 C C . ASP A 1 74 ? -4.168 17.469 -1.274 1 84.25 74 ASP A C 1
ATOM 582 O O . ASP A 1 74 ? -4.156 18.688 -1.36 1 84.25 74 ASP A O 1
ATOM 586 N N . LEU A 1 75 ? -4.234 16.812 -0.094 1 77.69 75 LEU A N 1
ATOM 587 C CA . LEU A 1 75 ? -4.27 17.5 1.185 1 77.69 75 LEU A CA 1
ATOM 588 C C . LEU A 1 75 ? -2.967 18.266 1.422 1 77.69 75 LEU A C 1
ATOM 590 O O . LEU A 1 75 ? -2.982 19.391 1.936 1 77.69 75 LEU A O 1
ATOM 594 N N . ALA A 1 76 ? -1.927 17.641 1.134 1 74.12 76 ALA A N 1
ATOM 595 C CA . ALA A 1 76 ? -0.614 18.25 1.331 1 74.12 76 ALA A CA 1
ATOM 596 C C . ALA A 1 76 ? -0.425 19.453 0.413 1 74.12 76 ALA A C 1
ATOM 598 O O . ALA A 1 76 ? 0.208 20.453 0.796 1 74.12 76 ALA A O 1
ATOM 599 N N . LEU A 1 77 ? -0.896 19.391 -0.84 1 73.56 77 LEU A N 1
ATOM 600 C CA . LEU A 1 77 ? -0.784 20.484 -1.809 1 73.56 77 LEU A CA 1
ATOM 601 C C . LEU A 1 77 ? -1.696 21.641 -1.432 1 73.56 77 LEU A C 1
ATOM 603 O O . LEU A 1 77 ? -1.403 22.797 -1.754 1 73.56 77 LEU A O 1
ATOM 607 N N . SER A 1 78 ? -2.766 21.359 -0.79 1 72.38 78 SER A N 1
ATOM 608 C CA . SER A 1 78 ? -3.719 22.406 -0.435 1 72.38 78 SER A CA 1
ATOM 609 C C . SER A 1 78 ? -3.23 23.219 0.757 1 72.38 78 SER A C 1
ATOM 611 O O . SER A 1 78 ? -3.678 24.359 0.97 1 72.38 78 SER A O 1
ATOM 613 N N . GLU A 1 79 ? -2.441 22.688 1.632 1 62.62 79 GLU A N 1
ATOM 614 C CA . GLU A 1 79 ? -1.911 23.422 2.777 1 62.62 79 GLU A CA 1
ATOM 615 C C . GLU A 1 79 ? -0.897 24.469 2.34 1 62.62 79 GLU A C 1
ATOM 617 O O . GLU A 1 79 ? -0.63 25.422 3.072 1 62.62 79 GLU A O 1
ATOM 622 N N . THR A 1 80 ? -0.152 24.297 1.265 1 55.75 80 THR A N 1
ATOM 623 C CA . THR A 1 80 ? 0.825 25.281 0.826 1 55.75 80 THR A CA 1
ATOM 624 C C . THR A 1 80 ? 0.13 26.547 0.326 1 55.75 80 THR A C 1
ATOM 626 O O . THR A 1 80 ? 0.769 27.594 0.153 1 55.75 80 THR A O 1
ATOM 629 N N . ASP A 1 81 ? -1.163 26.594 0.095 1 47.84 81 ASP A N 1
ATOM 630 C CA . ASP A 1 81 ? -1.795 27.875 -0.243 1 47.84 81 ASP A CA 1
ATOM 631 C C . ASP A 1 81 ? -2.268 28.594 1.013 1 47.84 81 ASP A C 1
ATOM 633 O O . ASP A 1 81 ? -2.756 27.969 1.954 1 47.84 81 ASP A O 1
ATOM 637 N N . MET B 1 1 ? 24.594 45.281 8.445 1 32.03 1 MET B N 1
ATOM 638 C CA . MET B 1 1 ? 24.219 44.031 7.789 1 32.03 1 MET B CA 1
ATOM 639 C C . MET B 1 1 ? 23.156 43.281 8.594 1 32.03 1 MET B C 1
ATOM 641 O O . MET B 1 1 ? 23.391 42.938 9.75 1 32.03 1 MET B O 1
ATOM 645 N N . SER B 1 2 ? 21.844 43.531 8.5 1 36.78 2 SER B N 1
ATOM 646 C CA . SER B 1 2 ? 20.688 43.094 9.281 1 36.78 2 SER B CA 1
ATOM 647 C C . SER B 1 2 ? 20.531 41.594 9.266 1 36.78 2 SER B C 1
ATOM 649 O O . SER B 1 2 ? 20.453 40.969 8.203 1 36.78 2 SER B O 1
ATOM 651 N N . LEU B 1 3 ? 21.188 40.844 10.188 1 36.38 3 LEU B N 1
ATOM 652 C CA . LEU B 1 3 ? 21.109 39.406 10.43 1 36.38 3 LEU B CA 1
ATOM 653 C C . LEU B 1 3 ? 19.656 38.906 10.461 1 36.38 3 LEU B C 1
ATOM 655 O O . LEU B 1 3 ? 18.969 39.125 11.453 1 36.38 3 LEU B O 1
ATOM 659 N N . GLU B 1 4 ? 18.906 39.281 9.484 1 43 4 GLU B N 1
ATOM 660 C CA . GLU B 1 4 ? 17.578 38.625 9.438 1 43 4 GLU B CA 1
ATOM 661 C C . GLU B 1 4 ? 17.656 37.188 9.875 1 43 4 GLU B C 1
ATOM 663 O O . GLU B 1 4 ? 18.406 36.375 9.289 1 43 4 GLU B O 1
ATOM 668 N N . GLN B 1 5 ? 17.625 36.875 11.125 1 42.66 5 GLN B N 1
ATOM 669 C CA . GLN B 1 5 ? 17.5 35.562 11.773 1 42.66 5 GLN B CA 1
ATOM 670 C C . GLN B 1 5 ? 16.547 34.656 11.008 1 42.66 5 GLN B C 1
ATOM 672 O O . GLN B 1 5 ? 15.391 35.031 10.789 1 42.66 5 GLN B O 1
ATOM 677 N N . ASP B 1 6 ? 16.969 34.156 9.883 1 40.12 6 ASP B N 1
ATOM 678 C CA . ASP B 1 6 ? 16.188 33.094 9.266 1 40.12 6 ASP B CA 1
ATOM 679 C C . ASP B 1 6 ? 15.516 32.219 10.328 1 40.12 6 ASP B C 1
ATOM 681 O O . ASP B 1 6 ? 16.188 31.547 11.109 1 40.12 6 ASP B O 1
ATOM 685 N N . LEU B 1 7 ? 14.484 32.625 11 1 45.91 7 LEU B N 1
ATOM 686 C CA . LEU B 1 7 ? 13.695 31.812 11.906 1 45.91 7 LEU B CA 1
ATOM 687 C C . LEU B 1 7 ? 13.555 30.391 11.359 1 45.91 7 LEU B C 1
ATOM 689 O O . LEU B 1 7 ? 13.336 30.203 10.164 1 45.91 7 LEU B O 1
ATOM 693 N N . PRO B 1 8 ? 14.039 29.328 12.016 1 49.34 8 PRO B N 1
ATOM 694 C CA . PRO B 1 8 ? 13.867 27.922 11.617 1 49.34 8 PRO B CA 1
ATOM 695 C C . PRO B 1 8 ? 12.477 27.641 11.062 1 49.34 8 PRO B C 1
ATOM 697 O O . PRO B 1 8 ? 11.492 28.219 11.531 1 49.34 8 PRO B O 1
ATOM 700 N N . PRO B 1 9 ? 12.359 27.328 9.727 1 48.62 9 PRO B N 1
ATOM 701 C CA . PRO B 1 9 ? 10.977 27.109 9.312 1 48.62 9 PRO B CA 1
ATOM 702 C C . PRO B 1 9 ? 10.109 26.531 10.438 1 48.62 9 PRO B C 1
ATOM 704 O O . PRO B 1 9 ? 10.562 25.672 11.195 1 48.62 9 PRO B O 1
ATOM 707 N N . SER B 1 10 ? 9.195 27.141 10.961 1 49.06 10 SER B N 1
ATOM 708 C CA . SER B 1 10 ? 8.312 26.688 12.023 1 49.06 10 SER B CA 1
ATOM 709 C C . SER B 1 10 ? 7.82 25.266 11.75 1 49.06 10 SER B C 1
ATOM 711 O O . SER B 1 10 ? 7.719 24.844 10.594 1 49.06 10 SER B O 1
ATOM 713 N N . SER B 1 11 ? 7.977 24.25 12.766 1 53.97 11 SER B N 1
ATOM 714 C CA . SER B 1 11 ? 7.566 22.844 12.828 1 53.97 11 SER B CA 1
ATOM 715 C C . SER B 1 11 ? 6.359 22.594 11.938 1 53.97 11 SER B C 1
ATOM 717 O O . SER B 1 11 ? 6.242 21.516 11.344 1 53.97 11 SER B O 1
ATOM 719 N N . HIS B 1 12 ? 5.594 23.641 11.688 1 56.66 12 HIS B N 1
ATOM 720 C CA . HIS B 1 12 ? 4.324 23.531 10.977 1 56.66 12 HIS B CA 1
ATOM 721 C C . HIS B 1 12 ? 4.535 23.516 9.469 1 56.66 12 HIS B C 1
ATOM 723 O O . HIS B 1 12 ? 3.75 22.906 8.734 1 56.66 12 HIS B O 1
ATOM 729 N N . GLU B 1 13 ? 5.523 24.328 8.953 1 54.94 13 GLU B N 1
ATOM 730 C CA . GLU B 1 13 ? 5.723 24.516 7.52 1 54.94 13 GLU B CA 1
ATOM 731 C C . GLU B 1 13 ? 6.277 23.25 6.859 1 54.94 13 GLU B C 1
ATOM 733 O O . GLU B 1 13 ? 6.051 23.016 5.672 1 54.94 13 GLU B O 1
ATOM 738 N N . GLU B 1 14 ? 6.887 22.406 7.691 1 65.56 14 GLU B N 1
ATOM 739 C CA . GLU B 1 14 ? 7.641 21.281 7.141 1 65.56 14 GLU B CA 1
ATOM 740 C C . GLU B 1 14 ? 6.754 20.047 6.969 1 65.56 14 GLU B C 1
ATOM 742 O O . GLU B 1 14 ? 7.039 19.188 6.141 1 65.56 14 GLU B O 1
ATOM 747 N N . ARG B 1 15 ? 5.539 20.266 7.457 1 74.81 15 ARG B N 1
ATOM 748 C CA . ARG B 1 15 ? 4.719 19.062 7.559 1 74.81 15 ARG B CA 1
ATOM 749 C C . ARG B 1 15 ? 4.094 18.703 6.215 1 74.81 15 ARG B C 1
ATOM 751 O O . ARG B 1 15 ? 4.125 17.547 5.797 1 74.81 15 ARG B O 1
ATOM 758 N N . PRO B 1 16 ? 3.73 19.859 5.426 1 76.38 16 PRO B N 1
ATOM 759 C CA . PRO B 1 16 ? 3.172 19.531 4.113 1 76.38 16 PRO B CA 1
ATOM 760 C C . PRO B 1 16 ? 4.207 18.938 3.164 1 76.38 16 PRO B C 1
ATOM 762 O O . PRO B 1 16 ? 3.887 18.047 2.375 1 76.38 16 PRO B O 1
ATOM 765 N N . GLU B 1 17 ? 5.336 19.406 3.367 1 82.75 17 GLU B N 1
ATOM 766 C CA . GLU B 1 17 ? 6.387 18.891 2.494 1 82.75 17 GLU B CA 1
ATOM 767 C C . GLU B 1 17 ? 6.734 17.453 2.838 1 82.75 17 GLU B C 1
ATOM 769 O O . GLU B 1 17 ? 6.965 16.641 1.944 1 82.75 17 GLU B O 1
ATOM 774 N N . ILE B 1 18 ? 6.734 17.188 4.109 1 83.75 18 ILE B N 1
ATOM 775 C CA . ILE B 1 18 ? 7.027 15.828 4.551 1 83.75 18 ILE B CA 1
ATOM 776 C C . ILE B 1 18 ? 5.93 14.875 4.062 1 83.75 18 ILE B C 1
ATOM 778 O O . ILE B 1 18 ? 6.223 13.789 3.566 1 83.75 18 ILE B O 1
ATOM 782 N N . LEU B 1 19 ? 4.816 15.305 4.133 1 82.5 19 LEU B N 1
ATOM 783 C CA . LEU B 1 19 ? 3.691 14.484 3.7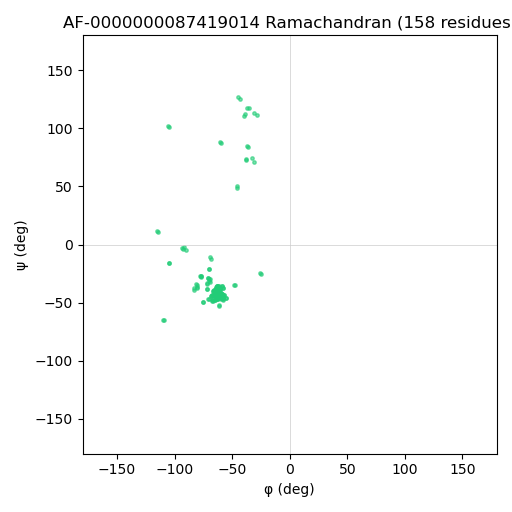07 1 82.5 19 LEU B CA 1
ATOM 784 C C . LEU B 1 19 ? 3.73 14.25 2.201 1 82.5 19 LEU B C 1
ATOM 786 O O . LEU B 1 19 ? 3.412 13.156 1.73 1 82.5 19 LEU B O 1
ATOM 790 N N . ARG B 1 20 ? 4.066 15.195 1.459 1 86.62 20 ARG B N 1
ATOM 791 C CA . ARG B 1 20 ? 4.188 15.055 0.012 1 86.62 20 ARG B CA 1
ATOM 792 C C . ARG B 1 20 ? 5.273 14.047 -0.352 1 86.62 20 ARG B C 1
ATOM 794 O O . ARG B 1 20 ? 5.086 13.227 -1.253 1 86.62 20 ARG B O 1
ATOM 801 N N . ARG B 1 21 ? 6.289 14.109 0.321 1 90.44 21 ARG B N 1
ATOM 802 C CA . ARG B 1 21 ? 7.387 13.172 0.087 1 90.44 21 ARG B CA 1
ATOM 803 C C . ARG B 1 21 ? 6.965 11.742 0.413 1 90.44 21 ARG B C 1
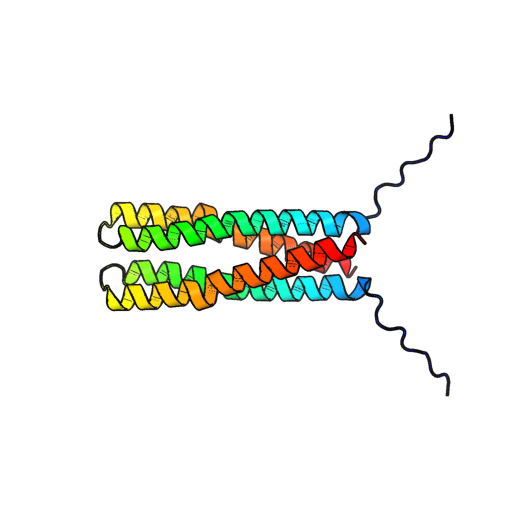ATOM 805 O O . ARG B 1 21 ? 7.227 10.82 -0.363 1 90.44 21 ARG B O 1
ATOM 812 N N . LEU B 1 22 ? 6.363 11.617 1.553 1 89.31 22 LEU B N 1
ATOM 813 C CA . LEU B 1 22 ? 5.914 10.289 1.948 1 89.31 22 LEU B CA 1
ATOM 814 C C . LEU B 1 22 ? 4.883 9.75 0.961 1 89.31 22 LEU B C 1
ATOM 816 O O . LEU B 1 22 ? 4.91 8.562 0.618 1 89.31 22 LEU B O 1
ATOM 820 N N . ALA B 1 23 ? 4.004 10.555 0.474 1 88.81 23 ALA B N 1
ATOM 821 C CA . ALA B 1 23 ? 3.01 10.148 -0.517 1 88.81 23 ALA B CA 1
ATOM 822 C C . ALA B 1 23 ? 3.68 9.695 -1.811 1 88.81 23 ALA B C 1
ATOM 824 O O . ALA B 1 23 ? 3.262 8.703 -2.418 1 88.81 23 ALA B O 1
ATOM 825 N N . HIS B 1 24 ? 4.738 10.461 -2.277 1 91.31 24 HIS B N 1
ATOM 826 C CA . HIS B 1 24 ? 5.492 10.078 -3.467 1 91.31 24 HIS B CA 1
ATOM 827 C C . HIS B 1 24 ? 6.199 8.742 -3.266 1 91.31 24 HIS B C 1
ATOM 829 O O . HIS B 1 24 ? 6.223 7.906 -4.172 1 91.31 24 HIS B O 1
ATOM 835 N N . GLU B 1 25 ? 6.676 8.492 -2.061 1 95.19 25 GLU B N 1
ATOM 836 C CA . GLU B 1 25 ? 7.328 7.223 -1.752 1 95.19 25 GLU B CA 1
ATOM 837 C C . GLU B 1 25 ? 6.328 6.07 -1.763 1 95.19 25 GLU B C 1
ATOM 839 O O . GLU B 1 25 ? 6.617 5 -2.297 1 95.19 25 GLU B O 1
ATOM 844 N N . ILE B 1 26 ? 5.215 6.324 -1.165 1 94.75 26 ILE B N 1
ATOM 845 C CA . ILE B 1 26 ? 4.168 5.305 -1.151 1 94.75 26 ILE B CA 1
ATOM 846 C C . ILE B 1 26 ? 3.777 4.949 -2.584 1 94.75 26 ILE B C 1
ATOM 848 O O . ILE B 1 26 ? 3.629 3.773 -2.92 1 94.75 26 ILE B O 1
ATOM 852 N N . LYS B 1 27 ? 3.65 5.949 -3.434 1 94.31 27 LYS B N 1
ATOM 853 C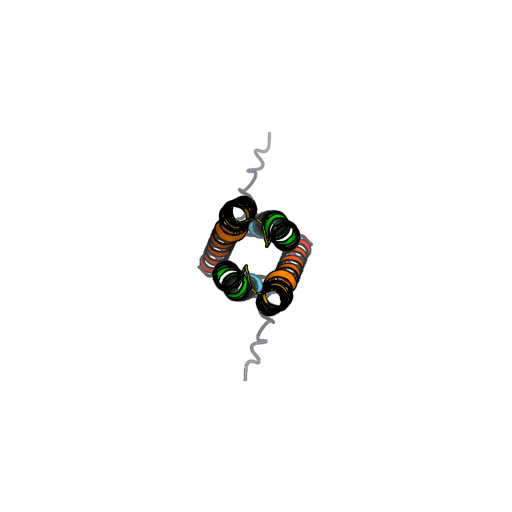 CA . LYS B 1 27 ? 3.291 5.719 -4.828 1 94.31 27 LYS B CA 1
ATOM 854 C C . LYS B 1 27 ? 4.301 4.805 -5.516 1 94.31 27 LYS B C 1
ATOM 856 O O . LYS B 1 27 ? 3.924 3.902 -6.262 1 94.31 27 LYS B O 1
ATOM 861 N N . SER B 1 28 ? 5.477 5.07 -5.316 1 96 28 SER B N 1
ATOM 862 C CA . SER B 1 28 ? 6.527 4.277 -5.949 1 96 28 SER B CA 1
ATOM 863 C C . SER B 1 28 ? 6.469 2.822 -5.496 1 96 28 SER B C 1
ATOM 865 O O . SER B 1 28 ? 6.555 1.906 -6.316 1 96 28 SER B O 1
ATOM 867 N N . HIS B 1 29 ? 6.309 2.561 -4.227 1 97.12 29 HIS B N 1
ATOM 868 C CA . HIS B 1 29 ? 6.27 1.194 -3.717 1 97.12 29 HIS B CA 1
ATOM 869 C C . HIS B 1 29 ? 4.973 0.494 -4.113 1 97.12 29 HIS B C 1
ATOM 871 O O . HIS B 1 29 ? 4.965 -0.716 -4.348 1 97.12 29 HIS B O 1
ATOM 877 N N . LEU B 1 30 ? 3.967 1.267 -4.168 1 97.06 30 LEU B N 1
ATOM 878 C CA . LEU B 1 30 ? 2.717 0.707 -4.672 1 97.06 30 LEU B CA 1
ATOM 879 C C . LEU B 1 30 ? 2.859 0.279 -6.125 1 97.06 30 LEU B C 1
ATOM 881 O O . LEU B 1 30 ? 2.26 -0.714 -6.547 1 97.06 30 LEU B O 1
ATOM 885 N N . GLY B 1 31 ? 3.621 1.024 -6.91 1 97.44 31 GLY B N 1
ATOM 886 C CA . GLY B 1 31 ? 3.941 0.617 -8.266 1 97.44 31 GLY B CA 1
ATOM 887 C C . GLY B 1 31 ? 4.617 -0.74 -8.344 1 97.44 31 GLY B C 1
ATOM 888 O O . GLY B 1 31 ? 4.305 -1.549 -9.219 1 97.44 31 GLY B O 1
ATOM 889 N N . VAL B 1 32 ? 5.531 -0.966 -7.488 1 97.88 32 VAL B N 1
ATOM 890 C CA . VAL B 1 32 ? 6.219 -2.252 -7.41 1 9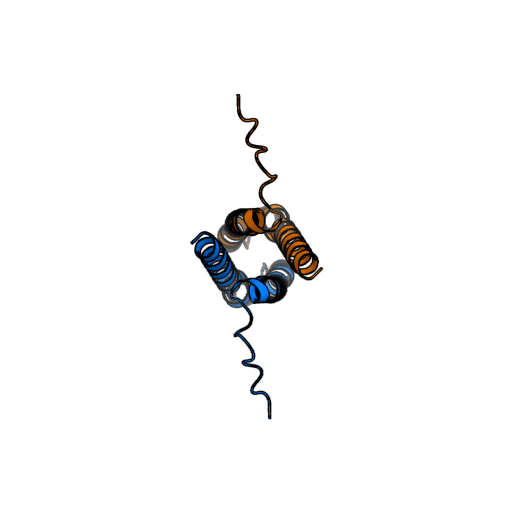7.88 32 VAL B CA 1
ATOM 891 C C . VAL B 1 32 ? 5.203 -3.365 -7.164 1 97.88 32 VAL B C 1
ATOM 893 O O . VAL B 1 32 ? 5.258 -4.414 -7.812 1 97.88 32 VAL B O 1
ATOM 896 N N . VAL B 1 33 ? 4.277 -3.162 -6.191 1 98.38 33 VAL B N 1
ATOM 897 C CA . VAL B 1 33 ? 3.256 -4.156 -5.879 1 98.38 33 VAL B CA 1
ATOM 898 C C . VAL B 1 33 ? 2.395 -4.418 -7.109 1 98.38 33 VAL B C 1
ATOM 900 O O . VAL B 1 33 ? 2.164 -5.574 -7.48 1 98.38 33 VAL B O 1
ATOM 903 N N . THR B 1 34 ? 1.975 -3.334 -7.766 1 97.94 34 THR B N 1
ATOM 904 C CA . THR B 1 34 ? 1.105 -3.426 -8.938 1 97.94 34 THR B CA 1
ATOM 905 C C . THR B 1 34 ? 1.787 -4.203 -10.055 1 97.94 34 THR B C 1
ATOM 907 O O . THR B 1 34 ? 1.213 -5.145 -10.609 1 97.94 34 THR B O 1
ATOM 910 N N . MET B 1 35 ? 2.98 -3.816 -10.414 1 98.12 35 MET B N 1
ATOM 911 C CA . MET B 1 35 ? 3.729 -4.492 -11.469 1 98.12 35 MET B CA 1
ATOM 912 C C . MET B 1 35 ? 4.023 -5.938 -11.086 1 98.12 35 MET B C 1
ATOM 914 O O . MET B 1 35 ? 3.947 -6.836 -11.922 1 98.12 35 MET B O 1
ATOM 918 N N . GLY B 1 36 ? 4.398 -6.156 -9.82 1 98.25 36 GLY B N 1
ATOM 919 C CA . GLY B 1 36 ? 4.652 -7.504 -9.328 1 98.25 36 GLY B CA 1
ATOM 920 C C . GLY B 1 36 ? 3.441 -8.414 -9.43 1 98.25 36 GLY B C 1
ATOM 921 O O . GLY B 1 36 ? 3.562 -9.578 -9.82 1 98.25 36 GLY B O 1
ATOM 922 N N . MET B 1 37 ? 2.309 -7.875 -9.07 1 97.88 37 MET B N 1
ATOM 923 C CA . MET B 1 37 ? 1.069 -8.641 -9.156 1 97.88 37 MET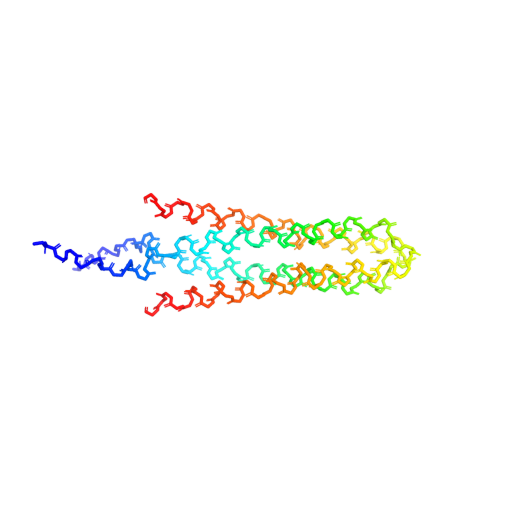 B CA 1
ATOM 924 C C . MET B 1 37 ? 0.795 -9.078 -10.586 1 97.88 37 MET B C 1
ATOM 926 O O . MET B 1 37 ? 0.37 -10.203 -10.828 1 97.88 37 MET B O 1
ATOM 930 N N . GLN B 1 38 ? 1.021 -8.234 -11.523 1 97.56 38 GLN B N 1
ATOM 931 C CA . GLN B 1 38 ? 0.842 -8.578 -12.93 1 97.56 38 GLN B CA 1
ATOM 932 C C . GLN B 1 38 ? 1.837 -9.656 -13.367 1 97.56 38 GLN B C 1
ATOM 934 O O . GLN B 1 38 ? 1.477 -10.586 -14.086 1 97.56 38 GLN B O 1
ATOM 939 N N . ALA B 1 39 ? 3.049 -9.555 -12.953 1 98 39 ALA B N 1
ATOM 940 C CA . ALA B 1 39 ? 4.094 -10.523 -13.273 1 98 39 ALA B CA 1
ATOM 941 C C . ALA B 1 39 ? 3.766 -11.898 -12.695 1 98 39 ALA B C 1
ATOM 943 O O . ALA B 1 39 ? 4.027 -12.922 -13.336 1 98 39 ALA B O 1
ATOM 944 N N . LEU B 1 40 ? 3.158 -11.914 -11.5 1 97.56 40 LEU B N 1
ATOM 945 C CA . LEU B 1 40 ? 2.824 -13.172 -10.844 1 97.56 40 LEU B CA 1
ATOM 946 C C . LEU B 1 40 ? 1.861 -13.992 -11.703 1 97.56 40 LEU B C 1
ATOM 948 O O . LEU B 1 40 ? 1.961 -15.219 -11.758 1 97.56 40 LEU B O 1
ATOM 952 N N . LYS B 1 41 ? 0.956 -13.266 -12.305 1 95.88 41 LYS B N 1
ATOM 953 C CA . LYS B 1 41 ? 0.016 -13.953 -13.188 1 95.88 41 LYS B CA 1
ATOM 954 C C . LYS B 1 41 ? 0.749 -14.68 -14.312 1 95.88 41 LYS B C 1
ATOM 956 O O . LYS B 1 41 ? 0.387 -15.797 -14.672 1 95.88 41 LYS B O 1
ATOM 961 N N . LEU B 1 42 ? 1.778 -14.117 -14.773 1 95.62 42 LEU B N 1
ATOM 962 C CA . LEU B 1 42 ? 2.504 -14.617 -15.93 1 95.62 42 LEU B CA 1
ATOM 963 C C . LEU B 1 42 ? 3.373 -15.812 -15.555 1 95.62 42 LEU B C 1
ATOM 965 O O . LEU B 1 42 ? 3.633 -16.688 -16.391 1 95.62 42 LEU B O 1
ATOM 969 N N . VAL B 1 43 ? 3.795 -15.891 -14.312 1 96.19 43 VAL B N 1
ATOM 970 C CA . VAL B 1 43 ? 4.773 -16.906 -13.938 1 96.19 43 VAL B CA 1
ATOM 971 C C . VAL B 1 43 ? 4.145 -17.891 -12.961 1 96.19 43 VAL B C 1
ATOM 973 O O . VAL B 1 43 ? 4.848 -18.641 -12.281 1 96.19 43 VAL B O 1
ATOM 976 N N . ARG B 1 44 ? 2.902 -17.844 -12.805 1 94.69 44 ARG B N 1
ATOM 977 C CA . ARG B 1 44 ? 2.176 -18.609 -11.797 1 94.69 44 ARG B CA 1
ATOM 978 C C . ARG B 1 44 ? 2.609 -20.062 -11.812 1 94.69 44 ARG B C 1
ATOM 980 O O . ARG B 1 44 ? 2.732 -20.703 -10.758 1 94.69 44 ARG B O 1
ATOM 987 N N . GLU B 1 45 ? 2.93 -20.609 -13.008 1 93.56 45 GLU B N 1
ATOM 988 C CA . GLU B 1 45 ? 3.188 -22.031 -13.156 1 93.56 45 GLU B CA 1
ATOM 989 C C . GLU B 1 45 ? 4.676 -22.344 -13.008 1 93.56 45 GLU B C 1
ATOM 991 O O . GLU B 1 45 ? 5.078 -23.516 -13.039 1 93.56 45 GLU B O 1
ATOM 996 N N . ASP B 1 46 ? 5.535 -21.406 -12.852 1 96.12 46 ASP B N 1
ATOM 997 C CA . ASP B 1 46 ? 6.965 -21.562 -12.586 1 96.12 46 ASP B CA 1
ATOM 998 C C . ASP B 1 46 ? 7.293 -21.25 -11.133 1 96.12 46 ASP B C 1
ATOM 1000 O O . ASP B 1 46 ? 7.477 -20.078 -10.773 1 96.12 46 ASP B O 1
ATOM 1004 N N . PRO B 1 47 ? 7.465 -22.234 -10.336 1 95.38 47 PRO B N 1
ATOM 1005 C CA . PRO B 1 47 ? 7.59 -22.016 -8.891 1 95.38 47 PRO B CA 1
ATOM 1006 C C . PRO B 1 47 ? 8.789 -21.156 -8.523 1 95.38 47 PRO B C 1
ATOM 1008 O O . PRO B 1 47 ? 8.719 -20.359 -7.578 1 95.38 47 PRO B O 1
ATOM 1011 N N . ASP B 1 48 ? 9.836 -21.297 -9.211 1 97.25 48 ASP B N 1
ATOM 1012 C CA . ASP B 1 48 ? 11.039 -20.531 -8.883 1 97.25 48 ASP B CA 1
ATOM 1013 C C . ASP B 1 48 ? 10.852 -19.047 -9.227 1 97.25 48 ASP B C 1
ATOM 1015 O O . ASP B 1 48 ? 11.148 -18.172 -8.406 1 97.25 48 ASP B O 1
ATOM 1019 N N . GLU B 1 49 ? 10.352 -18.797 -10.398 1 97.56 49 GLU B N 1
ATOM 1020 C CA . GLU B 1 49 ? 10.117 -17.406 -10.797 1 97.56 49 GLU B CA 1
ATOM 1021 C C . GLU B 1 49 ? 9.031 -16.766 -9.938 1 97.56 49 GLU B C 1
ATOM 1023 O O . GLU B 1 49 ? 9.141 -15.594 -9.562 1 97.56 49 GLU B O 1
ATOM 1028 N N . PHE B 1 50 ? 8.031 -17.609 -9.672 1 97.88 50 PHE B N 1
ATOM 1029 C CA . PHE B 1 50 ? 6.957 -17.125 -8.812 1 97.88 50 PHE B CA 1
ATOM 1030 C C . PHE B 1 50 ? 7.496 -16.688 -7.457 1 97.88 50 PHE B C 1
ATOM 1032 O O . PHE B 1 50 ? 7.172 -15.602 -6.977 1 97.88 50 PHE B O 1
ATOM 1039 N N . ALA B 1 51 ? 8.344 -17.453 -6.848 1 97.56 51 ALA B N 1
ATOM 1040 C CA . ALA B 1 51 ? 8.906 -17.156 -5.531 1 97.56 51 ALA B CA 1
ATOM 1041 C C . ALA B 1 51 ? 9.75 -15.891 -5.562 1 97.56 51 ALA B C 1
ATOM 1043 O O . ALA B 1 51 ? 9.727 -15.102 -4.617 1 97.56 51 ALA B O 1
ATOM 1044 N N . GLU B 1 52 ? 10.445 -15.711 -6.621 1 97.94 52 GLU B N 1
ATOM 1045 C CA . GLU B 1 52 ? 11.305 -14.539 -6.754 1 97.94 52 GLU B CA 1
ATOM 1046 C C . GLU B 1 52 ? 10.484 -13.258 -6.844 1 97.94 52 GLU B C 1
ATOM 1048 O O . GLU B 1 52 ? 10.773 -12.273 -6.16 1 97.94 52 GLU B O 1
ATOM 1053 N N . ILE B 1 53 ? 9.484 -13.312 -7.715 1 98.19 53 ILE B N 1
ATOM 1054 C CA . ILE B 1 53 ? 8.625 -12.141 -7.875 1 98.19 53 ILE B CA 1
ATOM 1055 C C . ILE B 1 53 ? 7.855 -11.883 -6.578 1 98.19 53 ILE B C 1
ATOM 1057 O O . ILE B 1 53 ? 7.73 -10.734 -6.145 1 98.19 53 ILE B O 1
ATOM 1061 N N . HIS B 1 54 ? 7.336 -12.93 -5.973 1 98.19 54 HIS B N 1
ATOM 1062 C CA . HIS B 1 54 ? 6.629 -12.828 -4.703 1 98.19 54 HIS B CA 1
ATOM 1063 C C . HIS B 1 54 ? 7.496 -12.156 -3.643 1 98.19 54 HIS B C 1
ATOM 1065 O O . HIS B 1 54 ? 7.043 -11.234 -2.955 1 98.19 54 HIS B O 1
ATOM 1071 N N . LYS B 1 55 ? 8.695 -12.562 -3.553 1 98.06 55 LYS B N 1
ATOM 1072 C CA . LYS B 1 55 ? 9.641 -12.008 -2.588 1 98.06 55 LYS B CA 1
ATOM 1073 C C . LYS B 1 55 ? 9.93 -10.539 -2.883 1 98.06 55 LYS B C 1
ATOM 1075 O O . LYS 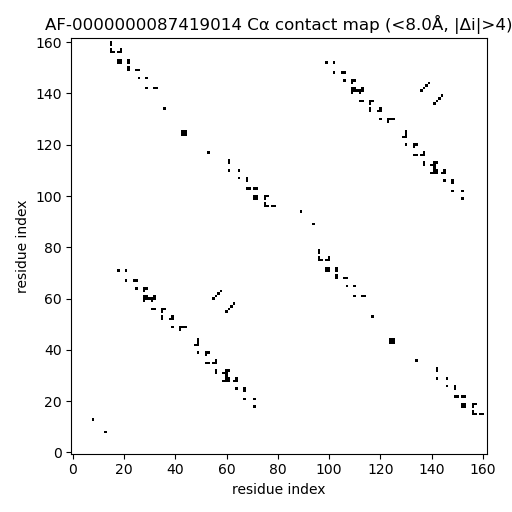B 1 55 ? 10.039 -9.727 -1.964 1 98.06 55 LYS B O 1
ATOM 1080 N N . SER B 1 56 ? 10.086 -10.234 -4.109 1 98.12 56 SER B N 1
ATOM 1081 C CA . SER B 1 56 ? 10.359 -8.852 -4.492 1 98.12 56 SER B CA 1
ATOM 1082 C C . SER B 1 56 ? 9.195 -7.938 -4.125 1 98.12 56 SER B C 1
ATOM 1084 O O . SER B 1 56 ? 9.406 -6.812 -3.658 1 98.12 56 SER B O 1
ATOM 1086 N N . ILE B 1 57 ? 7.953 -8.453 -4.375 1 98.38 57 ILE B N 1
ATOM 1087 C CA . ILE B 1 57 ? 6.77 -7.691 -3.988 1 98.38 57 ILE B CA 1
ATOM 1088 C C . ILE B 1 57 ? 6.789 -7.434 -2.484 1 98.38 57 ILE B C 1
ATOM 1090 O O . ILE B 1 57 ? 6.539 -6.312 -2.035 1 98.38 57 ILE B O 1
ATOM 1094 N N . GLU B 1 58 ? 7.129 -8.43 -1.692 1 97.81 58 GLU B N 1
ATOM 1095 C CA . GLU B 1 58 ? 7.152 -8.305 -0.238 1 97.81 58 GLU B CA 1
ATOM 1096 C C . GLU B 1 58 ? 8.242 -7.34 0.217 1 97.81 58 GLU B C 1
ATOM 1098 O O . GLU B 1 58 ? 7.977 -6.398 0.966 1 97.81 58 GLU B O 1
ATOM 1103 N N . LYS B 1 59 ? 9.422 -7.461 -0.29 1 98.06 59 LYS B N 1
ATOM 1104 C CA . LYS B 1 59 ? 10.602 -6.746 0.199 1 98.06 59 LYS B CA 1
ATOM 1105 C C . LYS B 1 59 ? 10.641 -5.32 -0.346 1 98.06 59 LYS B C 1
ATOM 1107 O O . LYS B 1 59 ? 11.055 -4.395 0.355 1 98.06 59 LYS B O 1
ATOM 1112 N N . GLU B 1 60 ? 10.227 -5.152 -1.574 1 98 60 GLU B N 1
ATOM 1113 C CA . GLU B 1 60 ? 10.398 -3.867 -2.24 1 98 60 GLU B CA 1
ATOM 1114 C C . GLU B 1 60 ? 9.078 -3.105 -2.316 1 98 60 GLU B C 1
ATOM 1116 O O . GLU B 1 60 ? 9.062 -1.905 -2.602 1 98 60 GLU B O 1
ATOM 1121 N N . GLY B 1 61 ? 8 -3.771 -2.1 1 97.88 61 GLY B N 1
ATOM 1122 C CA . GLY B 1 61 ? 6.684 -3.156 -2.141 1 97.88 61 GLY B CA 1
ATOM 1123 C C . GLY B 1 61 ? 6.035 -3.045 -0.773 1 97.88 61 GLY B C 1
ATOM 1124 O O . GLY B 1 61 ? 6.008 -1.965 -0.179 1 97.88 61 GLY B O 1
ATOM 1125 N N . VAL B 1 62 ? 5.727 -4.195 -0.127 1 97.5 62 VAL B N 1
ATOM 1126 C CA . VAL B 1 62 ? 4.855 -4.273 1.041 1 97.5 62 VAL B CA 1
ATOM 1127 C C . VAL B 1 62 ? 5.602 -3.771 2.275 1 97.5 62 VAL B C 1
ATOM 1129 O O . VAL B 1 62 ? 5.098 -2.918 3.01 1 97.5 62 VAL B O 1
ATOM 1132 N N . GLU B 1 63 ? 6.816 -4.242 2.539 1 97.5 63 GLU B N 1
ATOM 1133 C CA . GLU B 1 63 ? 7.551 -3.914 3.758 1 97.5 63 GLU B CA 1
ATOM 1134 C C . GLU B 1 63 ? 7.859 -2.422 3.83 1 97.5 63 GLU B C 1
ATOM 1136 O O . GLU B 1 63 ? 7.598 -1.777 4.848 1 97.5 63 GLU B O 1
ATOM 1141 N N . PRO B 1 64 ? 8.352 -1.83 2.746 1 97.5 64 PRO B N 1
ATOM 1142 C CA . PRO B 1 64 ? 8.578 -0.384 2.799 1 97.5 64 PRO B CA 1
ATOM 1143 C C . PRO B 1 64 ? 7.285 0.406 2.998 1 97.5 64 PRO B C 1
ATOM 1145 O O . PRO B 1 64 ? 7.281 1.42 3.701 1 97.5 64 PRO B O 1
ATOM 1148 N N . LEU B 1 65 ? 6.195 -0.014 2.375 1 96.62 65 LEU B N 1
ATOM 1149 C CA . LEU B 1 65 ? 4.91 0.646 2.555 1 96.62 65 LEU B CA 1
ATOM 1150 C C . LEU B 1 65 ? 4.484 0.619 4.02 1 96.62 65 LEU B C 1
ATOM 1152 O O . LEU B 1 65 ? 4.023 1.63 4.555 1 96.62 65 LEU B O 1
ATOM 1156 N N . LYS B 1 66 ? 4.645 -0.448 4.719 1 96.12 66 LYS B N 1
ATOM 1157 C CA . LYS B 1 66 ? 4.316 -0.574 6.137 1 96.12 66 LYS B CA 1
ATOM 1158 C C . LYS B 1 66 ? 5.141 0.392 6.98 1 96.12 66 LYS B C 1
ATOM 1160 O O . LYS B 1 66 ? 4.617 1.016 7.906 1 96.12 66 LYS B O 1
ATOM 1165 N N . ALA B 1 67 ? 6.375 0.509 6.645 1 95.5 67 ALA B N 1
ATOM 1166 C CA . ALA B 1 67 ? 7.273 1.396 7.383 1 95.5 67 ALA B CA 1
ATOM 1167 C C . ALA B 1 67 ? 6.863 2.855 7.211 1 95.5 67 ALA B C 1
ATOM 1169 O O . ALA B 1 67 ? 6.883 3.629 8.172 1 95.5 67 ALA B O 1
ATOM 1170 N N . ILE B 1 68 ? 6.551 3.221 5.961 1 93.75 68 ILE B N 1
ATOM 1171 C CA . ILE B 1 68 ? 6.164 4.598 5.668 1 93.75 68 ILE B CA 1
ATOM 1172 C C . ILE B 1 68 ? 4.879 4.941 6.422 1 93.75 68 ILE B C 1
ATOM 1174 O O . ILE B 1 68 ? 4.766 6.023 7 1 93.75 68 ILE B O 1
ATOM 1178 N N . VAL B 1 69 ? 3.91 4.082 6.375 1 91.56 69 VAL B N 1
ATOM 1179 C CA . VAL B 1 69 ? 2.645 4.297 7.066 1 91.56 69 VAL B CA 1
ATOM 1180 C C . VAL B 1 69 ? 2.896 4.484 8.562 1 91.56 69 VAL B C 1
ATOM 1182 O O . VAL B 1 69 ? 2.301 5.359 9.195 1 91.56 69 VAL B O 1
ATOM 1185 N N . ALA B 1 70 ? 3.736 3.67 9.172 1 90.75 70 ALA B N 1
ATOM 1186 C CA . ALA B 1 70 ? 4.098 3.807 10.578 1 90.75 70 ALA B CA 1
ATOM 1187 C C . ALA B 1 70 ? 4.695 5.184 10.859 1 90.75 70 ALA B C 1
ATOM 1189 O O . ALA B 1 70 ? 4.391 5.801 11.883 1 90.75 70 ALA B O 1
ATOM 1190 N N . GLN B 1 71 ? 5.477 5.738 9.945 1 88.38 71 GLN B N 1
ATOM 1191 C CA . GLN B 1 71 ? 6.086 7.059 10.078 1 88.38 71 GLN B CA 1
ATOM 1192 C C . GLN B 1 71 ? 5.027 8.156 10.039 1 88.38 71 GLN B C 1
ATOM 1194 O O . GLN B 1 71 ? 5.109 9.125 10.797 1 88.38 71 GLN B O 1
ATOM 1199 N N . ILE B 1 72 ? 4.094 7.988 9.109 1 84.88 72 ILE B N 1
ATOM 1200 C CA . ILE B 1 72 ? 3.023 8.969 8.969 1 84.88 72 ILE B CA 1
ATOM 1201 C C . ILE B 1 72 ? 2.209 9.031 10.258 1 84.88 72 ILE B C 1
ATOM 1203 O O . ILE B 1 72 ? 1.862 10.109 10.734 1 84.88 72 ILE B O 1
ATOM 1207 N N . VAL B 1 73 ? 1.865 7.902 10.852 1 83.69 73 VAL B N 1
ATOM 1208 C CA . VAL B 1 73 ? 1.111 7.828 12.102 1 83.69 73 VAL B CA 1
ATOM 1209 C C . VAL B 1 73 ? 1.884 8.539 13.211 1 83.69 73 VAL B C 1
ATOM 1211 O O . VAL B 1 73 ? 1.309 9.312 13.977 1 83.69 73 VAL B O 1
ATOM 1214 N N . ASP B 1 74 ? 3.113 8.305 13.258 1 84.25 74 ASP B N 1
ATOM 1215 C CA . ASP B 1 74 ? 3.953 8.93 14.273 1 84.25 74 ASP B CA 1
ATOM 1216 C C . ASP B 1 74 ? 3.947 10.453 14.133 1 84.25 74 ASP B C 1
ATOM 1218 O O . ASP B 1 74 ? 3.879 11.172 15.133 1 84.25 74 ASP B O 1
ATOM 1222 N N . LEU B 1 75 ? 4.027 10.945 12.883 1 77.88 75 LEU B N 1
ATOM 1223 C CA . LEU B 1 75 ? 4.004 12.375 12.594 1 77.88 75 LEU B CA 1
ATOM 1224 C C . LEU B 1 75 ? 2.666 12.992 13 1 77.88 75 LEU B C 1
ATOM 1226 O O . LEU B 1 75 ? 2.621 14.102 13.531 1 77.88 75 LEU B O 1
ATOM 1230 N N . ALA B 1 76 ? 1.654 12.32 12.68 1 74.19 76 ALA B N 1
ATOM 1231 C CA . ALA B 1 76 ? 0.312 12.805 12.992 1 74.19 76 ALA B CA 1
ATOM 1232 C C . ALA B 1 76 ? 0.087 12.875 14.5 1 74.19 76 ALA B C 1
ATOM 1234 O O . ALA B 1 76 ? -0.602 13.773 14.992 1 74.19 76 ALA B O 1
ATOM 1235 N N . LEU B 1 77 ? 0.584 11.898 15.273 1 73.56 77 LEU B N 1
ATOM 1236 C CA . LEU B 1 77 ? 0.438 11.844 16.719 1 73.56 77 LEU B CA 1
ATOM 1237 C C . LEU B 1 77 ? 1.293 12.914 17.391 1 73.56 77 LEU B C 1
ATOM 1239 O O . LEU B 1 77 ? 0.956 13.398 18.484 1 73.56 77 LEU B O 1
ATOM 1243 N N . SER B 1 78 ? 2.363 13.273 16.781 1 72.5 78 SER B N 1
ATOM 1244 C CA . SER B 1 78 ? 3.264 14.25 17.375 1 72.5 78 SER B CA 1
ATOM 1245 C C . SER B 1 78 ? 2.721 15.672 17.234 1 72.5 78 SER B C 1
ATOM 1247 O O . SER B 1 78 ? 3.119 16.578 17.969 1 72.5 78 SER B O 1
ATOM 1249 N N . GLU B 1 79 ? 1.933 15.969 16.234 1 62.84 79 GLU B N 1
ATOM 1250 C CA . GLU B 1 79 ? 1.354 17.297 16.062 1 62.84 79 GLU B CA 1
ATOM 1251 C C . GLU B 1 79 ? 0.315 17.594 17.141 1 62.84 79 GLU B C 1
ATOM 1253 O O . GLU B 1 79 ? -0.002 18.766 17.391 1 62.84 79 GLU B O 1
ATOM 1258 N N . THR B 1 80 ? -0.396 16.625 17.688 1 56.06 80 THR B N 1
ATOM 1259 C CA . THR B 1 80 ? -1.402 16.891 18.703 1 56.06 80 THR B CA 1
ATOM 1260 C C . THR B 1 80 ? -0.746 17.344 20.016 1 56.06 80 THR B C 1
ATOM 1262 O O . THR B 1 80 ? -1.416 17.891 20.891 1 56.06 80 THR B O 1
ATOM 1265 N N . ASP B 1 81 ? 0.556 17.25 20.203 1 47.25 81 ASP B N 1
ATOM 1266 C CA . ASP B 1 81 ? 1.14 17.828 21.406 1 47.25 81 ASP B CA 1
ATOM 1267 C C . ASP B 1 81 ? 1.543 19.281 21.172 1 47.25 81 ASP B C 1
ATOM 1269 O O . ASP B 1 81 ? 2.043 19.641 20.094 1 47.25 81 ASP B O 1
#

Solvent-accessible surface area (backbone atoms only — not comparable to full-atom values): 8802 Å² total; per-residue (Å²): 135,82,77,72,72,77,67,72,78,55,85,70,71,52,46,38,56,52,47,36,51,52,35,55,52,43,51,54,22,50,48,42,36,54,55,34,55,57,50,40,68,76,28,41,88,38,67,68,59,30,51,51,45,52,48,45,24,42,65,59,8,50,52,53,42,55,52,50,40,54,50,52,38,53,54,27,61,55,64,77,104,132,85,77,71,72,78,68,70,78,53,83,70,69,51,48,37,56,49,48,38,51,51,35,54,51,45,50,55,22,48,46,41,35,55,54,34,55,55,50,39,68,76,28,42,90,38,66,68,60,28,52,52,45,52,48,46,24,42,65,60,8,50,51,52,44,54,53,50,40,54,50,51,38,53,54,25,60,57,65,78,104